Protein AF-A0A6B3UMN9-F1 (afdb_monomer_lite)

Radius of gyration: 21.77 Å; chains: 1; bounding box: 49×24×58 Å

Secondary structure (DSSP, 8-state):
----B-TTT-PBPEEEEETTEEEEE-TTT--EE--HHHHHHHHHHHHHHHHHHHHHHHHHHHHHHHHHH-HHHHHHHS-EETTTTEEPPHHHHHHHHHTT----TTTT--

pLDDT: mean 77.14, std 14.02, range [46.56, 95.44]

Sequence (110 aa):
MPLLLCPNDNASMQTVNRHGVELDICPTCRGVWLDRGELEKLLQGGREAESERREATGRFEREVEDFHRDPEDWRKRHPYDAERKRYSYDAEKYEHRKKKKGFDLFDFFD

Structure (mmCIF, N/CA/C/O backbone):
data_AF-A0A6B3UMN9-F1
#
_entry.id   AF-A0A6B3UMN9-F1
#
loop_
_atom_site.group_PDB
_atom_site.id
_atom_site.type_symbol
_atom_site.label_atom_id
_atom_site.label_alt_id
_atom_site.label_comp_id
_atom_site.label_asym_id
_atom_site.label_entity_id
_atom_site.label_seq_id
_atom_site.pdbx_PDB_ins_code
_atom_site.Cartn_x
_atom_site.Cartn_y
_atom_site.Cartn_z
_atom_site.occupancy
_atom_site.B_iso_or_equiv
_atom_site.auth_seq_id
_atom_site.auth_comp_id
_atom_site.auth_asym_id
_atom_site.auth_atom_id
_atom_site.pdbx_PDB_model_num
ATOM 1 N N . MET A 1 1 ? -27.131 -5.465 26.433 1.00 50.50 1 MET A N 1
ATOM 2 C CA . MET A 1 1 ? -26.025 -5.053 25.547 1.00 50.50 1 MET A CA 1
ATOM 3 C C . MET A 1 1 ? -24.899 -4.605 26.455 1.00 50.50 1 MET A C 1
ATOM 5 O O . MET A 1 1 ? -25.141 -3.657 27.197 1.00 50.50 1 MET A O 1
ATOM 9 N N . PRO A 1 2 ? -23.778 -5.339 26.560 1.00 50.09 2 PRO A N 1
ATOM 10 C CA . PRO A 1 2 ? -22.726 -4.936 27.476 1.00 50.09 2 PRO A CA 1
ATOM 11 C C . PRO A 1 2 ? -22.105 -3.653 26.923 1.00 50.09 2 PRO A C 1
ATOM 13 O O . PRO A 1 2 ? -21.663 -3.607 25.781 1.00 50.09 2 PRO A O 1
ATOM 16 N N . LEU A 1 3 ? -22.165 -2.591 27.720 1.00 55.31 3 LEU A N 1
ATOM 17 C CA . LEU A 1 3 ? -21.470 -1.342 27.455 1.00 55.31 3 LEU A CA 1
ATOM 18 C C . LEU A 1 3 ? -19.986 -1.629 27.673 1.00 55.31 3 LEU A C 1
ATOM 20 O O . LEU A 1 3 ? -19.539 -1.732 28.815 1.00 55.31 3 LEU A O 1
ATOM 24 N N . LEU A 1 4 ? -19.246 -1.827 26.586 1.00 71.69 4 LEU A N 1
ATOM 25 C CA . LEU A 1 4 ? -17.792 -1.828 26.622 1.00 71.69 4 LEU A CA 1
ATOM 26 C C . LEU A 1 4 ? -17.366 -0.401 26.992 1.00 71.69 4 LEU A C 1
ATOM 28 O O . LEU A 1 4 ? -17.472 0.541 26.205 1.00 71.69 4 LEU A O 1
ATOM 32 N N . LEU A 1 5 ? -16.994 -0.233 28.259 1.00 81.31 5 LEU A N 1
ATOM 33 C CA . LEU A 1 5 ? -16.486 1.016 28.810 1.00 81.31 5 LEU A CA 1
ATOM 34 C C . LEU A 1 5 ? -14.978 1.044 28.596 1.00 81.31 5 LEU A C 1
ATOM 36 O O . LEU A 1 5 ? -14.289 0.056 28.858 1.00 81.31 5 LEU A O 1
ATOM 40 N N . CYS A 1 6 ? -14.459 2.175 28.133 1.00 82.75 6 CYS A N 1
ATOM 41 C CA . CYS A 1 6 ? -13.026 2.338 27.970 1.00 82.75 6 CYS A CA 1
ATOM 42 C C . CYS A 1 6 ? -12.335 2.307 29.348 1.00 82.75 6 CYS A C 1
ATOM 44 O O . CYS A 1 6 ? -12.720 3.067 30.232 1.00 82.75 6 CYS A O 1
ATOM 46 N N . PRO A 1 7 ? -11.285 1.502 29.566 1.00 83.19 7 PRO A N 1
ATOM 47 C CA . PRO A 1 7 ? -10.623 1.422 30.870 1.00 83.19 7 PRO A CA 1
ATOM 48 C C . PRO A 1 7 ? -9.771 2.655 31.217 1.00 83.19 7 PRO A C 1
ATOM 50 O O . PRO A 1 7 ? -9.244 2.729 32.322 1.00 83.19 7 PRO A O 1
ATOM 53 N N . ASN A 1 8 ? -9.615 3.610 30.294 1.00 81.75 8 ASN A N 1
ATOM 54 C CA . ASN A 1 8 ? -8.842 4.832 30.519 1.00 81.75 8 ASN A CA 1
ATOM 55 C C . ASN A 1 8 ? -9.706 6.005 31.019 1.00 81.75 8 ASN A C 1
ATOM 57 O O . ASN A 1 8 ? -9.294 6.750 31.901 1.00 81.75 8 ASN A O 1
ATOM 61 N N . ASP A 1 9 ? -10.907 6.174 30.462 1.00 84.81 9 ASP A N 1
ATOM 62 C CA . ASP A 1 9 ? -11.796 7.311 30.750 1.00 84.81 9 ASP A CA 1
ATOM 63 C C . ASP A 1 9 ? -13.239 6.895 31.083 1.00 84.81 9 ASP A C 1
ATOM 65 O O . ASP A 1 9 ? -14.092 7.746 31.332 1.00 84.81 9 ASP A O 1
ATOM 69 N N . ASN A 1 10 ? -13.514 5.588 31.123 1.00 83.12 10 ASN A N 1
ATOM 70 C CA . ASN A 1 10 ? -14.815 5.001 31.423 1.00 83.12 10 ASN A CA 1
ATOM 71 C C . ASN A 1 10 ? -15.944 5.466 30.482 1.00 83.12 10 ASN A C 1
ATOM 73 O O . ASN A 1 10 ? -17.121 5.330 30.821 1.00 83.12 10 ASN A O 1
ATOM 77 N N . ALA A 1 11 ? -15.609 6.009 29.306 1.00 83.94 11 ALA A N 1
ATOM 78 C CA . ALA A 1 11 ? -16.582 6.416 28.302 1.00 83.94 11 ALA A CA 1
ATOM 79 C C . ALA A 1 11 ? -17.141 5.205 27.536 1.00 83.94 11 ALA A C 1
ATOM 81 O O . ALA A 1 11 ? -16.489 4.164 27.419 1.00 83.94 11 ALA A O 1
ATOM 82 N N . SER A 1 12 ? -18.355 5.343 26.997 1.00 84.31 12 SER A N 1
ATOM 83 C CA . SER A 1 12 ? -18.955 4.333 26.119 1.00 84.31 12 SER A CA 1
ATOM 84 C C . SER A 1 12 ? -18.187 4.252 24.803 1.00 84.31 12 SER A C 1
ATOM 86 O O . SER A 1 12 ? -18.085 5.258 24.094 1.00 84.31 12 SER A O 1
ATOM 88 N N . MET A 1 13 ? -17.677 3.068 24.472 1.00 84.38 13 MET A N 1
ATOM 89 C CA . MET A 1 13 ? -16.987 2.840 23.204 1.00 84.38 13 MET A CA 1
ATOM 90 C C . MET A 1 13 ? -17.978 2.732 22.040 1.00 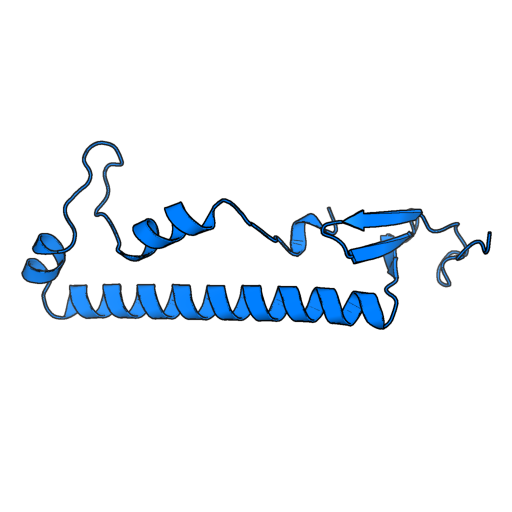84.38 13 MET A C 1
ATOM 92 O O . MET A 1 13 ? -19.132 2.334 22.214 1.00 84.38 13 MET A O 1
ATOM 96 N N . GLN A 1 14 ? -17.526 3.151 20.861 1.00 84.50 14 GLN A N 1
ATOM 97 C CA . GLN A 1 14 ? -18.262 3.058 19.608 1.00 84.50 14 GLN A CA 1
ATOM 98 C C . GLN A 1 14 ? -17.681 1.932 18.767 1.00 84.50 14 GLN A C 1
ATOM 100 O O . GLN A 1 14 ? -16.500 1.957 18.425 1.00 84.50 14 GLN A O 1
ATOM 105 N N . THR A 1 15 ? -18.537 0.983 18.408 1.00 85.50 15 THR A N 1
ATOM 106 C CA . THR A 1 15 ? -18.164 -0.146 17.565 1.00 85.50 15 THR A CA 1
ATOM 107 C C . THR A 1 15 ? -18.227 0.268 16.096 1.00 85.50 15 THR A C 1
ATOM 109 O O . THR A 1 15 ? -19.262 0.732 15.609 1.00 85.50 15 THR A O 1
ATOM 112 N N . VAL A 1 16 ? -17.115 0.127 15.381 1.00 83.00 16 VAL A N 1
ATOM 113 C CA . VAL A 1 16 ? -16.950 0.509 13.979 1.00 83.00 16 VAL A CA 1
ATOM 114 C C . VAL A 1 16 ? -16.489 -0.713 13.197 1.00 83.00 16 VAL A C 1
ATOM 116 O O . VAL A 1 16 ? -15.475 -1.320 13.519 1.00 83.00 16 VAL A O 1
ATOM 119 N N . ASN A 1 17 ? -17.214 -1.071 12.137 1.00 80.44 17 ASN A N 1
ATOM 120 C CA . ASN A 1 17 ? -16.778 -2.112 11.213 1.00 80.44 17 ASN A CA 1
ATOM 121 C C . ASN A 1 17 ? -16.127 -1.468 9.990 1.00 80.44 17 ASN A C 1
ATOM 123 O O . ASN A 1 17 ? -16.778 -0.726 9.251 1.00 80.44 17 ASN A O 1
ATOM 127 N N . ARG A 1 18 ? -14.854 -1.771 9.758 1.00 72.56 18 ARG A N 1
ATOM 128 C CA . ARG A 1 18 ? -14.134 -1.358 8.553 1.00 72.56 18 ARG A CA 1
ATOM 129 C C . ARG A 1 18 ? -13.504 -2.599 7.931 1.00 72.56 18 ARG A C 1
ATOM 131 O O . ARG A 1 18 ? -12.977 -3.457 8.625 1.00 72.56 18 ARG A O 1
ATOM 138 N N . HIS A 1 19 ? -13.604 -2.748 6.613 1.00 67.75 19 HIS A N 1
ATOM 139 C CA . HIS A 1 19 ? -13.015 -3.866 5.855 1.00 67.75 19 HIS A CA 1
ATOM 140 C C . HIS A 1 19 ? -13.202 -5.286 6.461 1.00 67.75 19 HIS A C 1
ATOM 142 O O . HIS A 1 19 ? -12.366 -6.163 6.249 1.00 67.75 19 HIS A O 1
ATOM 148 N N . GLY A 1 20 ? -14.297 -5.543 7.195 1.00 74.31 20 GLY A N 1
ATOM 149 C CA . GLY A 1 20 ? -14.578 -6.846 7.820 1.00 74.31 20 GLY A CA 1
ATOM 150 C C . GLY A 1 20 ? -13.858 -7.114 9.151 1.00 74.31 20 GLY A C 1
ATOM 151 O O . GLY A 1 20 ? -13.896 -8.247 9.654 1.00 74.31 20 GLY A O 1
ATOM 152 N N . VAL A 1 21 ? -13.220 -6.089 9.716 1.00 77.94 21 VAL A N 1
ATOM 153 C CA . VAL A 1 21 ? -12.696 -6.055 11.080 1.00 77.94 21 VAL A CA 1
ATOM 154 C C . VAL A 1 21 ? -13.567 -5.096 11.891 1.00 77.94 21 VAL A C 1
ATOM 156 O O . VAL A 1 21 ? -13.876 -3.986 11.456 1.00 77.94 21 VAL A O 1
ATOM 159 N N . GLU A 1 22 ? -14.025 -5.573 13.038 1.00 81.75 22 GLU A N 1
ATOM 160 C CA . GLU A 1 22 ? -14.767 -4.783 14.008 1.00 81.75 22 GLU A CA 1
ATOM 161 C C . GLU A 1 22 ? -13.754 -4.144 14.976 1.00 81.75 22 GLU A C 1
ATOM 163 O O . GLU A 1 22 ? -12.662 -4.669 15.185 1.00 81.75 22 GLU A O 1
ATOM 168 N N . LEU A 1 23 ? -14.023 -2.906 15.380 1.00 83.00 23 LEU A N 1
ATOM 169 C CA . LEU A 1 23 ? -13.170 -2.090 16.238 1.00 83.00 23 LEU A CA 1
ATOM 170 C C . LEU A 1 23 ? -14.024 -1.419 17.285 1.00 83.00 23 LEU A C 1
ATOM 172 O O . LEU A 1 23 ? -15.031 -0.812 16.929 1.00 83.00 23 LEU A O 1
ATOM 176 N N . ASP A 1 24 ? -13.534 -1.348 18.513 1.00 85.62 24 ASP A N 1
ATOM 177 C CA . ASP A 1 24 ? -14.123 -0.477 19.521 1.00 85.62 24 ASP A CA 1
ATOM 178 C C . ASP A 1 24 ? -13.250 0.760 19.732 1.00 85.62 24 ASP A C 1
ATOM 180 O O . ASP A 1 24 ? -12.114 0.685 20.203 1.00 85.62 24 ASP A O 1
ATOM 184 N N . ILE A 1 25 ? -13.785 1.928 19.377 1.00 85.69 25 ILE A N 1
ATOM 185 C CA . ILE A 1 25 ? -13.092 3.212 19.491 1.00 85.69 25 ILE A CA 1
ATOM 186 C C . ILE A 1 25 ? -13.698 4.010 20.640 1.00 85.69 25 ILE A C 1
ATOM 188 O O . ILE A 1 25 ? -14.908 4.241 20.697 1.00 85.69 25 ILE A O 1
ATOM 192 N N . CYS A 1 26 ? -12.853 4.492 21.549 1.00 87.38 26 CYS A N 1
ATOM 193 C CA . CYS A 1 26 ? -13.273 5.496 22.519 1.00 87.38 26 CYS A CA 1
ATOM 194 C C . CYS A 1 26 ? -13.215 6.900 21.885 1.00 87.38 26 CYS A C 1
ATOM 196 O O . CYS A 1 26 ? -12.124 7.341 21.517 1.00 87.38 26 CYS A O 1
ATOM 198 N N . PRO A 1 27 ? -14.327 7.657 21.801 1.00 83.12 27 PRO A N 1
ATOM 199 C CA . PRO A 1 27 ? -14.322 9.000 21.209 1.00 83.12 27 PRO A CA 1
ATOM 200 C C . PRO A 1 27 ? -13.558 10.033 22.055 1.00 83.12 27 PRO A C 1
ATOM 202 O O . PRO A 1 27 ? -13.177 11.086 21.550 1.00 83.12 27 PRO A O 1
ATOM 205 N N . THR A 1 28 ? -13.332 9.744 23.338 1.00 82.25 28 THR A N 1
ATOM 206 C CA . THR A 1 28 ? -12.759 10.692 24.300 1.00 82.25 28 THR A CA 1
ATOM 207 C C . THR A 1 28 ? -11.231 10.601 24.329 1.00 82.25 28 THR A C 1
ATOM 209 O O . THR A 1 28 ? -10.549 11.591 24.070 1.00 82.25 28 THR A O 1
ATOM 212 N N . CYS A 1 29 ? -10.667 9.413 24.580 1.00 86.81 29 CYS A N 1
ATOM 213 C CA . CYS A 1 29 ? -9.214 9.204 24.554 1.00 86.81 29 CYS A CA 1
ATOM 214 C C . CYS A 1 29 ? -8.653 8.749 23.199 1.00 86.81 29 CYS A C 1
ATOM 216 O O . CYS A 1 29 ? -7.431 8.698 23.054 1.00 86.81 29 CYS A O 1
ATOM 218 N N . ARG A 1 30 ? -9.507 8.429 22.213 1.00 82.00 30 ARG A N 1
ATOM 219 C CA . ARG A 1 30 ? -9.123 7.849 20.906 1.00 82.00 30 ARG A CA 1
ATOM 220 C C . ARG A 1 30 ? -8.406 6.498 21.010 1.00 82.00 30 ARG A C 1
ATOM 222 O O . ARG A 1 30 ? -7.702 6.094 20.090 1.00 82.00 30 ARG A O 1
ATOM 229 N N . GLY A 1 31 ? -8.567 5.799 22.134 1.00 82.31 31 GLY A N 1
ATOM 230 C CA . GLY A 1 31 ? -8.081 4.432 22.293 1.00 82.31 31 GLY A CA 1
ATOM 231 C C . GLY A 1 31 ? -8.876 3.474 21.409 1.00 82.31 31 GLY A C 1
ATOM 232 O O . GLY A 1 31 ? -10.103 3.564 21.371 1.00 82.31 31 GLY A O 1
ATOM 233 N N . VAL A 1 32 ? -8.175 2.570 20.727 1.00 84.69 32 VAL A N 1
ATOM 234 C CA . VAL A 1 32 ? -8.780 1.512 19.910 1.00 84.69 32 VAL A CA 1
ATOM 235 C C . VAL A 1 32 ? -8.580 0.179 20.614 1.00 84.69 32 VAL A C 1
ATOM 237 O O . VAL A 1 32 ? -7.468 -0.146 21.037 1.00 84.69 32 VAL A O 1
ATOM 240 N N . TRP A 1 33 ? -9.661 -0.578 20.727 1.00 83.50 33 TRP A N 1
ATOM 241 C CA . TRP A 1 33 ? -9.713 -1.890 21.348 1.00 83.50 33 TRP A CA 1
ATOM 242 C C . TRP A 1 33 ? -10.083 -2.919 20.289 1.00 83.50 33 TRP A C 1
ATOM 244 O O . TRP A 1 33 ? -10.910 -2.666 19.415 1.00 83.50 33 TRP A O 1
ATOM 254 N N . LEU A 1 34 ? -9.378 -4.043 20.348 1.00 80.62 34 LEU A N 1
ATOM 255 C CA . LEU A 1 34 ? -9.419 -5.119 19.371 1.00 80.62 34 LEU A CA 1
ATOM 256 C C . LEU A 1 34 ? -9.532 -6.436 20.118 1.00 80.62 34 LEU A C 1
ATOM 258 O O . LEU A 1 34 ? -8.728 -6.712 21.018 1.00 80.62 34 LEU A O 1
ATOM 262 N N . ASP A 1 35 ? -10.456 -7.278 19.688 1.00 80.56 35 ASP A N 1
ATOM 263 C CA . ASP A 1 35 ? -10.520 -8.653 20.142 1.00 80.56 35 ASP A CA 1
ATOM 264 C C . ASP A 1 35 ? -9.426 -9.506 19.488 1.00 80.56 35 ASP A C 1
ATOM 266 O O . ASP A 1 35 ? -8.866 -9.205 18.427 1.00 80.56 35 ASP A O 1
ATOM 270 N N . ARG A 1 36 ? -9.122 -10.652 20.109 1.00 77.31 36 ARG A N 1
ATOM 271 C CA . ARG A 1 36 ? -8.068 -11.568 19.637 1.00 77.31 36 ARG A CA 1
ATOM 272 C C . ARG A 1 36 ? -8.239 -11.974 18.163 1.00 77.31 36 ARG A C 1
ATOM 274 O O . ARG A 1 36 ? -7.244 -12.088 17.454 1.00 77.31 36 ARG A O 1
ATOM 281 N N . GLY A 1 37 ? -9.476 -12.199 17.712 1.00 77.19 37 GLY A N 1
ATOM 282 C CA . GLY A 1 37 ? -9.779 -12.592 16.329 1.00 77.19 37 GLY A CA 1
ATOM 283 C C . GLY A 1 37 ? -9.754 -11.436 15.321 1.00 77.19 37 GLY A C 1
ATOM 284 O O . GLY A 1 37 ? -9.629 -11.668 14.120 1.00 77.19 37 GLY A O 1
ATOM 285 N N . GLU A 1 38 ? -9.852 -10.195 15.787 1.00 77.94 38 GLU A N 1
ATOM 286 C CA . GLU A 1 38 ? -9.792 -8.985 14.958 1.00 77.94 38 GLU A CA 1
ATOM 287 C C . GLU A 1 38 ? -8.348 -8.577 14.697 1.00 77.94 38 GLU A C 1
ATOM 289 O O . GLU A 1 38 ? -7.969 -8.301 13.557 1.00 77.94 38 GLU A O 1
ATOM 294 N N . LEU A 1 39 ? -7.515 -8.646 15.739 1.00 77.50 39 LEU A N 1
ATOM 295 C CA . LEU A 1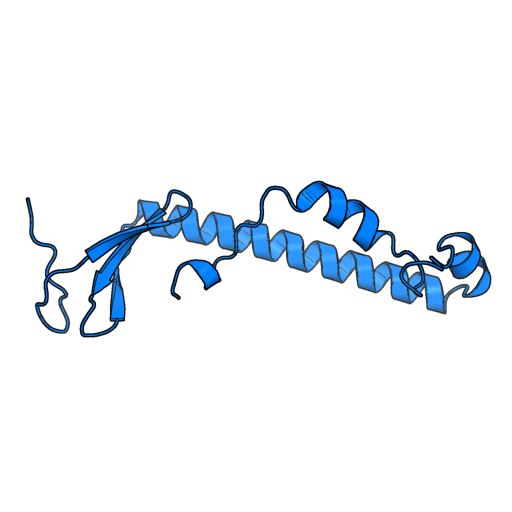 39 ? -6.080 -8.413 15.633 1.00 77.50 39 LEU A CA 1
ATOM 296 C C . LEU A 1 39 ? -5.427 -9.360 14.617 1.00 77.50 39 LEU A C 1
ATOM 298 O O . LEU A 1 39 ? -4.595 -8.934 13.820 1.00 77.50 39 LEU A O 1
ATOM 302 N N . GLU A 1 40 ? -5.815 -10.638 14.609 1.00 80.19 40 GLU A N 1
ATOM 303 C CA . GLU A 1 40 ? -5.279 -11.618 13.660 1.00 80.19 40 GLU A CA 1
ATOM 304 C C . GLU A 1 40 ? -5.610 -11.254 12.203 1.00 80.19 40 GLU A C 1
ATOM 306 O O . GLU A 1 40 ? -4.733 -11.320 11.339 1.00 80.19 40 GLU A O 1
ATOM 311 N N . LYS A 1 41 ? -6.832 -10.777 11.935 1.00 77.00 41 LYS A N 1
ATOM 312 C CA . LYS A 1 41 ? -7.239 -10.301 10.603 1.00 77.00 41 LYS A CA 1
ATOM 313 C C . LYS A 1 41 ? -6.457 -9.060 10.170 1.00 77.00 41 LYS A C 1
ATOM 315 O O . LYS A 1 41 ? -6.014 -8.999 9.023 1.00 77.00 41 LYS A O 1
ATOM 320 N N . LEU A 1 42 ? -6.246 -8.098 11.072 1.00 77.50 42 LEU A N 1
ATOM 321 C CA . LEU A 1 42 ? -5.439 -6.907 10.777 1.00 77.50 42 LEU A CA 1
ATOM 322 C C . LEU A 1 42 ? -3.981 -7.264 10.493 1.00 77.50 42 LEU A C 1
ATOM 324 O O . LEU A 1 42 ? -3.401 -6.764 9.532 1.00 77.50 42 LEU A O 1
ATOM 328 N N . LEU A 1 43 ? -3.392 -8.155 11.293 1.00 81.12 43 LEU A N 1
ATOM 329 C CA . LEU A 1 43 ? -2.021 -8.616 11.087 1.00 81.12 43 LEU A CA 1
ATOM 330 C C . LEU A 1 43 ? -1.870 -9.372 9.767 1.00 81.12 43 LEU A C 1
ATOM 332 O O . LEU A 1 43 ? -0.855 -9.208 9.092 1.00 81.12 43 LEU A O 1
ATOM 336 N N . GLN A 1 44 ? -2.863 -10.174 9.381 1.00 80.25 44 GLN A N 1
ATOM 337 C CA . GLN A 1 44 ? -2.858 -10.858 8.092 1.00 80.25 44 GLN A CA 1
ATOM 338 C C . GLN A 1 44 ? -2.887 -9.855 6.931 1.00 80.25 44 GLN A C 1
ATOM 340 O O . GLN A 1 44 ? -2.017 -9.918 6.064 1.00 80.25 44 GLN A O 1
ATOM 345 N N . GLY A 1 45 ? -3.802 -8.879 6.959 1.00 75.56 45 GLY A N 1
ATOM 346 C CA . GLY A 1 45 ? -3.849 -7.813 5.951 1.00 75.56 45 GLY A CA 1
ATOM 347 C C . GLY A 1 45 ? -2.559 -6.984 5.908 1.00 75.56 45 GLY A C 1
ATOM 348 O O . GLY A 1 45 ? -2.047 -6.680 4.833 1.00 75.56 45 GLY A O 1
ATOM 349 N N . GLY A 1 46 ? -1.972 -6.691 7.072 1.00 78.25 46 GLY A N 1
ATOM 350 C CA . GLY A 1 46 ? -0.689 -5.995 7.181 1.00 78.25 46 GLY A CA 1
ATOM 351 C C . GLY A 1 46 ? 0.479 -6.777 6.572 1.00 78.25 46 GLY A C 1
ATOM 352 O O . GLY A 1 46 ? 1.295 -6.197 5.859 1.00 78.25 46 GLY A O 1
ATOM 353 N N . ARG A 1 47 ? 0.548 -8.096 6.797 1.00 82.12 47 ARG A N 1
ATOM 354 C CA . ARG A 1 47 ? 1.574 -8.974 6.204 1.00 82.12 47 ARG A CA 1
ATOM 355 C C . ARG A 1 47 ? 1.437 -9.083 4.692 1.00 82.12 47 ARG A C 1
ATOM 357 O O . ARG A 1 47 ? 2.445 -9.069 3.991 1.00 82.12 47 ARG A O 1
ATOM 364 N N . GLU A 1 48 ? 0.210 -9.196 4.193 1.00 79.06 48 GLU A N 1
ATOM 365 C CA . GLU A 1 48 ? -0.067 -9.219 2.755 1.00 79.06 48 GLU A CA 1
ATOM 366 C C . GLU A 1 48 ? 0.365 -7.902 2.107 1.00 79.06 48 GLU A C 1
ATOM 368 O O . GLU A 1 48 ? 1.161 -7.920 1.169 1.00 79.06 48 GLU A O 1
ATOM 373 N N . ALA A 1 49 ? -0.047 -6.766 2.676 1.00 79.62 49 ALA A N 1
ATOM 374 C CA . ALA A 1 49 ? 0.365 -5.446 2.208 1.00 79.62 49 ALA A CA 1
ATOM 375 C C . ALA A 1 49 ? 1.893 -5.260 2.264 1.00 79.62 49 ALA A C 1
ATOM 377 O O . ALA A 1 49 ? 2.497 -4.717 1.338 1.00 79.62 49 ALA A O 1
ATOM 378 N N . GLU A 1 50 ? 2.553 -5.734 3.324 1.00 83.62 50 GLU A N 1
ATOM 379 C CA . GLU A 1 50 ? 4.012 -5.687 3.429 1.00 83.62 50 GLU A CA 1
ATOM 380 C C . GLU A 1 50 ? 4.687 -6.545 2.351 1.00 83.62 50 GLU A C 1
ATOM 382 O O . GLU A 1 50 ? 5.632 -6.085 1.708 1.00 83.62 50 GLU A O 1
ATOM 387 N N . SER A 1 51 ? 4.195 -7.765 2.119 1.00 83.88 51 SER A N 1
ATOM 388 C CA . SER A 1 51 ? 4.692 -8.649 1.060 1.00 83.88 51 SER A CA 1
ATOM 389 C C . SER A 1 51 ? 4.561 -7.987 -0.309 1.00 83.88 51 SER A C 1
ATOM 391 O O . SER A 1 51 ? 5.530 -7.928 -1.064 1.00 83.88 51 SER A O 1
ATOM 393 N N . GLU A 1 52 ? 3.400 -7.407 -0.611 1.00 81.81 52 GLU A N 1
ATOM 394 C CA . GLU A 1 52 ? 3.161 -6.705 -1.871 1.00 81.81 52 GLU A CA 1
ATOM 395 C C . GLU A 1 52 ? 4.094 -5.506 -2.060 1.00 81.81 52 GLU A C 1
ATOM 397 O O . GLU A 1 52 ? 4.645 -5.317 -3.150 1.00 81.81 52 GLU A O 1
ATOM 402 N N . ARG A 1 53 ? 4.315 -4.720 -0.999 1.00 82.00 53 ARG A N 1
ATOM 403 C CA . ARG A 1 53 ? 5.264 -3.599 -1.015 1.00 82.00 53 ARG A CA 1
ATOM 404 C C . ARG A 1 53 ? 6.689 -4.079 -1.263 1.00 82.00 53 ARG A C 1
ATOM 406 O O . ARG A 1 53 ? 7.367 -3.518 -2.118 1.00 82.00 53 ARG A O 1
ATOM 413 N N . ARG A 1 54 ? 7.137 -5.126 -0.565 1.00 88.06 54 ARG A N 1
ATOM 414 C CA . ARG A 1 54 ? 8.473 -5.718 -0.756 1.00 88.06 54 ARG A CA 1
ATOM 415 C C . ARG A 1 54 ? 8.660 -6.226 -2.184 1.00 88.06 54 ARG A C 1
ATOM 417 O O . ARG A 1 54 ? 9.689 -5.962 -2.800 1.00 88.06 54 ARG A O 1
ATOM 424 N N . GLU A 1 55 ? 7.662 -6.909 -2.736 1.00 87.12 55 GLU A N 1
ATOM 425 C CA . GLU A 1 55 ? 7.696 -7.367 -4.124 1.00 87.12 55 GLU A CA 1
ATOM 426 C C . GLU A 1 55 ? 7.739 -6.210 -5.130 1.00 87.12 55 GLU A C 1
ATOM 428 O O . GLU A 1 55 ? 8.439 -6.303 -6.140 1.00 87.12 55 GLU A O 1
ATOM 433 N N . ALA A 1 56 ? 6.987 -5.132 -4.884 1.00 82.94 56 ALA A N 1
ATOM 434 C CA . ALA A 1 56 ? 6.998 -3.938 -5.725 1.00 82.94 56 ALA A CA 1
ATOM 435 C C . ALA A 1 56 ? 8.369 -3.257 -5.715 1.00 82.94 56 ALA A C 1
ATOM 437 O O . ALA A 1 56 ? 8.904 -2.982 -6.789 1.00 82.94 56 ALA A O 1
ATOM 438 N N . THR A 1 57 ? 8.968 -3.079 -4.535 1.00 87.12 57 THR A N 1
ATOM 439 C CA . THR A 1 57 ? 10.336 -2.564 -4.400 1.00 87.12 57 THR A CA 1
ATOM 440 C C . THR A 1 57 ? 11.327 -3.443 -5.156 1.00 87.12 57 THR A C 1
ATOM 442 O O . THR A 1 57 ? 12.059 -2.942 -6.002 1.00 87.12 57 THR A O 1
ATOM 445 N N . GLY A 1 58 ? 11.291 -4.764 -4.950 1.00 90.06 58 GLY A N 1
ATOM 446 C CA . GLY A 1 58 ? 12.210 -5.676 -5.632 1.00 90.06 58 GLY A CA 1
ATOM 447 C C . GLY A 1 58 ? 12.039 -5.701 -7.157 1.00 90.06 58 GLY A C 1
ATOM 448 O O . GLY A 1 58 ? 13.000 -5.946 -7.882 1.00 90.06 58 GLY A O 1
ATOM 449 N N . ARG A 1 59 ? 10.829 -5.455 -7.682 1.00 86.69 59 ARG A N 1
ATOM 450 C CA . ARG A 1 59 ? 10.614 -5.273 -9.130 1.00 86.69 59 ARG A CA 1
ATOM 451 C C . ARG A 1 59 ? 11.262 -3.988 -9.635 1.00 86.69 59 ARG A C 1
ATOM 453 O O . ARG A 1 59 ? 11.972 -4.043 -10.632 1.00 86.69 59 ARG A O 1
ATOM 460 N N . PHE A 1 60 ? 11.037 -2.876 -8.940 1.00 86.00 60 PHE A N 1
ATOM 461 C CA . PHE A 1 60 ? 11.622 -1.587 -9.299 1.00 86.00 60 PHE A CA 1
ATOM 462 C C . PHE A 1 60 ? 13.156 -1.637 -9.286 1.00 86.00 60 PHE A C 1
ATOM 464 O O . PHE A 1 60 ? 13.797 -1.183 -10.227 1.00 86.00 60 PHE A O 1
ATOM 471 N N . GLU A 1 61 ? 13.753 -2.256 -8.266 1.00 88.94 61 GLU A N 1
ATOM 472 C CA . GLU A 1 61 ? 15.208 -2.438 -8.182 1.00 88.94 61 GLU A CA 1
ATOM 473 C C . GLU A 1 61 ? 15.765 -3.189 -9.398 1.00 88.94 61 GLU A C 1
ATOM 475 O O . GLU A 1 61 ? 16.768 -2.767 -9.972 1.00 88.94 61 GLU A O 1
ATOM 480 N N . ARG A 1 62 ? 15.080 -4.250 -9.846 1.00 90.00 62 ARG A N 1
ATOM 481 C CA . ARG A 1 62 ? 15.462 -4.981 -11.065 1.00 90.00 62 ARG A CA 1
ATOM 482 C C . ARG A 1 62 ? 15.336 -4.131 -12.326 1.00 90.00 62 ARG A C 1
ATOM 484 O O . ARG A 1 62 ? 16.221 -4.187 -13.169 1.00 90.00 62 ARG A O 1
ATOM 491 N N . GLU A 1 63 ? 14.274 -3.336 -12.461 1.00 87.81 63 GLU A N 1
ATOM 492 C CA . GLU A 1 63 ? 14.125 -2.420 -13.604 1.00 87.81 63 GLU A CA 1
ATOM 493 C C . GLU A 1 63 ? 15.257 -1.385 -13.657 1.00 87.81 63 GLU A C 1
ATOM 495 O O . GLU A 1 63 ? 15.767 -1.085 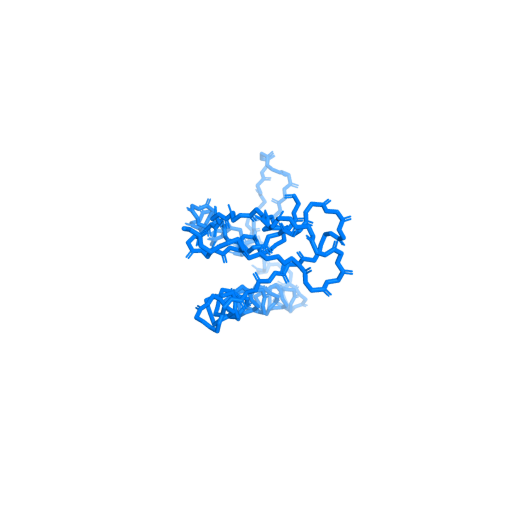-14.736 1.00 87.81 63 GLU A O 1
ATOM 500 N N . VAL A 1 64 ? 15.664 -0.854 -12.499 1.00 89.69 64 VAL A N 1
ATOM 501 C CA . VAL A 1 64 ? 16.786 0.089 -12.393 1.00 89.69 64 VAL A CA 1
ATOM 502 C C . VAL A 1 64 ? 18.108 -0.587 -12.759 1.00 89.69 64 VAL A C 1
ATOM 504 O O . VAL A 1 64 ? 18.913 0.000 -13.483 1.00 89.69 64 VAL A O 1
ATOM 507 N N . GLU A 1 65 ? 18.341 -1.818 -12.295 1.00 92.94 65 GLU A N 1
ATOM 508 C CA . GLU A 1 65 ? 19.537 -2.582 -12.666 1.00 92.94 65 GLU A CA 1
ATOM 509 C C . GLU A 1 65 ? 19.593 -2.845 -14.178 1.00 92.94 65 GLU A C 1
ATOM 511 O O . GLU A 1 65 ? 20.626 -2.605 -14.804 1.00 92.94 65 GLU A O 1
ATOM 516 N N . ASP A 1 66 ? 18.481 -3.276 -14.778 1.00 90.94 66 ASP A N 1
ATOM 517 C CA . ASP A 1 66 ? 18.372 -3.510 -16.220 1.00 90.94 66 ASP A CA 1
ATOM 518 C C . ASP A 1 66 ? 18.683 -2.244 -17.028 1.00 90.94 66 ASP A C 1
ATOM 520 O O . ASP A 1 66 ? 19.404 -2.312 -18.026 1.00 90.94 66 ASP A O 1
ATOM 524 N N . PHE A 1 67 ? 18.183 -1.087 -16.584 1.00 92.38 67 PHE A N 1
ATOM 525 C CA . PHE A 1 67 ? 18.481 0.196 -17.218 1.00 92.38 67 PHE A CA 1
ATOM 526 C C . PHE A 1 67 ? 19.974 0.537 -17.156 1.00 92.38 67 PHE A C 1
ATOM 528 O O . PHE A 1 67 ? 20.540 0.979 -18.153 1.00 92.38 67 PHE A O 1
ATOM 535 N N . HIS A 1 68 ? 20.629 0.325 -16.009 1.00 94.06 68 HIS A N 1
ATOM 536 C CA . HIS A 1 68 ? 22.070 0.564 -15.879 1.00 94.06 68 HIS A CA 1
ATOM 537 C C . HIS A 1 68 ? 22.916 -0.429 -16.684 1.00 94.06 68 HIS A C 1
ATOM 539 O O . HIS A 1 68 ? 24.008 -0.074 -17.126 1.00 94.06 68 HIS A O 1
ATOM 545 N N . ARG A 1 69 ? 22.429 -1.661 -16.870 1.00 94.94 69 ARG A N 1
ATOM 546 C CA . ARG A 1 69 ? 23.108 -2.709 -17.637 1.00 94.94 69 ARG A CA 1
ATOM 547 C C . ARG A 1 69 ? 23.114 -2.408 -19.133 1.00 94.94 69 ARG A C 1
ATOM 549 O O . ARG A 1 69 ? 24.171 -2.486 -19.753 1.00 94.94 69 ARG A O 1
ATOM 556 N N . ASP A 1 70 ? 21.950 -2.096 -19.699 1.00 95.44 70 ASP A N 1
ATOM 557 C CA . ASP A 1 70 ? 21.803 -1.741 -21.112 1.00 95.44 70 ASP A CA 1
ATOM 558 C C . ASP A 1 70 ? 20.667 -0.716 -21.299 1.00 95.44 70 ASP A C 1
ATOM 560 O O . ASP A 1 70 ? 19.491 -1.081 -21.434 1.00 95.44 70 ASP A O 1
ATOM 564 N N . PRO A 1 71 ? 21.004 0.587 -21.340 1.00 92.81 71 PRO A N 1
ATOM 565 C CA . PRO A 1 71 ? 20.011 1.641 -21.505 1.00 92.81 71 PRO A CA 1
ATOM 566 C C . PRO A 1 71 ? 19.259 1.586 -22.843 1.00 92.81 71 PRO A C 1
ATOM 568 O O . PRO A 1 71 ? 18.125 2.067 -22.925 1.00 92.81 71 PRO A O 1
ATOM 571 N N . GLU A 1 72 ? 19.870 1.060 -23.910 1.00 92.69 72 GLU A N 1
ATOM 572 C CA . GLU A 1 72 ? 19.239 1.010 -25.232 1.00 92.69 72 GLU A CA 1
ATOM 573 C C . GLU A 1 72 ? 18.228 -0.128 -25.320 1.00 92.69 72 GLU A C 1
ATOM 575 O O . GLU A 1 72 ? 17.108 0.077 -25.795 1.00 92.69 72 GLU A O 1
ATOM 580 N N . ASP A 1 73 ? 18.602 -1.314 -24.842 1.00 92.88 73 ASP A N 1
ATOM 581 C CA . ASP A 1 73 ? 17.692 -2.453 -24.746 1.00 92.88 73 ASP A CA 1
ATOM 582 C C . ASP A 1 73 ? 16.521 -2.149 -23.804 1.00 92.88 73 ASP A C 1
ATOM 584 O O . ASP A 1 73 ? 15.358 -2.382 -24.151 1.00 92.88 73 ASP A O 1
ATOM 588 N N . TRP A 1 74 ? 16.803 -1.522 -22.658 1.00 92.94 74 TRP A N 1
ATOM 589 C CA . TRP A 1 74 ? 15.765 -1.102 -21.724 1.00 92.94 74 TRP A CA 1
ATOM 590 C C . TRP A 1 74 ? 14.745 -0.171 -22.393 1.00 92.94 74 TRP A C 1
ATOM 592 O O . TRP A 1 74 ? 13.543 -0.423 -22.307 1.00 92.94 74 TRP A O 1
ATOM 602 N N . ARG A 1 75 ? 15.196 0.846 -23.143 1.00 90.12 75 ARG A N 1
ATOM 603 C CA . ARG A 1 75 ? 14.319 1.774 -23.888 1.00 90.12 75 ARG A CA 1
ATOM 604 C C . ARG A 1 75 ? 13.506 1.101 -24.993 1.00 90.12 75 ARG A C 1
ATOM 606 O O . ARG A 1 75 ? 12.410 1.564 -25.296 1.00 90.12 75 ARG A O 1
ATOM 613 N 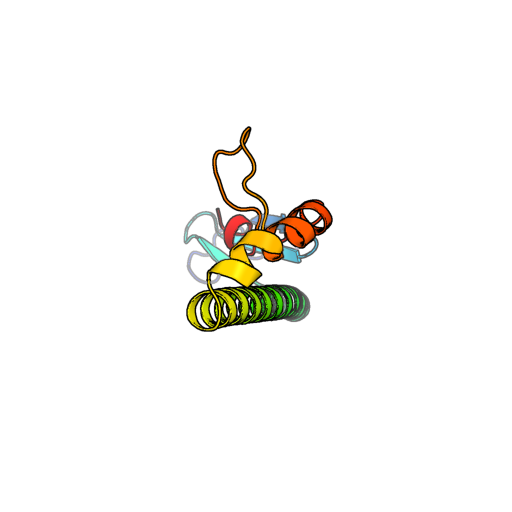N . LYS A 1 76 ? 14.019 0.033 -25.613 1.00 91.06 76 LYS A N 1
ATOM 614 C CA . LYS A 1 76 ? 13.260 -0.754 -26.603 1.00 91.06 76 LYS A CA 1
ATOM 615 C C . LYS A 1 76 ? 12.130 -1.538 -25.940 1.00 91.06 76 LYS A C 1
ATOM 617 O O . LYS A 1 76 ? 11.040 -1.616 -26.500 1.00 91.06 76 LYS A O 1
ATOM 622 N N . ARG A 1 77 ? 12.385 -2.102 -24.754 1.00 87.50 77 ARG A N 1
ATOM 623 C CA . ARG A 1 77 ? 11.387 -2.836 -23.958 1.00 87.50 77 ARG A CA 1
ATOM 624 C C . ARG A 1 77 ? 10.351 -1.921 -23.303 1.00 87.50 77 ARG A C 1
ATOM 626 O O . ARG A 1 77 ? 9.197 -2.316 -23.182 1.00 87.50 77 ARG A O 1
ATOM 633 N N . HIS A 1 78 ? 10.754 -0.709 -22.932 1.00 88.62 78 HIS A N 1
ATOM 634 C CA . HIS A 1 78 ? 9.930 0.277 -22.238 1.00 88.62 78 HIS A CA 1
ATOM 635 C C . HIS A 1 78 ? 9.635 1.440 -23.192 1.00 88.62 78 HIS A C 1
ATOM 637 O O . HIS A 1 78 ? 10.375 2.421 -23.199 1.00 88.62 78 HIS A O 1
ATOM 643 N N . PRO A 1 79 ? 8.598 1.360 -24.046 1.00 86.94 79 PRO A N 1
ATOM 644 C CA . PRO A 1 79 ? 8.254 2.460 -24.935 1.00 86.94 79 PRO A CA 1
ATOM 645 C C . PRO A 1 79 ? 7.784 3.685 -24.140 1.00 86.94 79 PRO A C 1
ATOM 647 O O . PRO A 1 79 ? 7.168 3.580 -23.075 1.00 86.94 79 PRO A O 1
ATOM 650 N N . TYR A 1 80 ? 8.078 4.868 -24.675 1.00 87.75 80 TYR A N 1
ATOM 651 C CA . TYR A 1 80 ? 7.609 6.128 -24.111 1.00 87.75 80 TYR A CA 1
ATOM 652 C C . TYR A 1 80 ? 6.119 6.326 -24.408 1.00 87.75 80 TYR A C 1
ATOM 654 O O . TYR A 1 80 ? 5.704 6.339 -25.567 1.00 87.75 80 TYR A O 1
ATOM 662 N N . ASP A 1 81 ? 5.325 6.513 -23.358 1.00 86.44 81 ASP A N 1
ATOM 663 C CA . ASP A 1 81 ? 3.920 6.891 -23.441 1.00 86.44 81 ASP A CA 1
ATOM 664 C C . ASP A 1 81 ? 3.820 8.418 -23.582 1.00 86.44 81 ASP A C 1
ATOM 666 O O . ASP A 1 81 ? 4.127 9.177 -22.657 1.00 86.44 81 ASP A O 1
ATOM 670 N N . ALA A 1 82 ? 3.394 8.871 -24.763 1.00 87.94 82 ALA A N 1
ATOM 671 C CA . ALA A 1 82 ? 3.261 10.288 -25.085 1.00 87.94 82 ALA A CA 1
ATOM 672 C C . ALA A 1 82 ? 2.087 10.974 -24.365 1.00 87.94 82 ALA A C 1
ATOM 674 O O . ALA A 1 82 ? 2.158 12.176 -24.107 1.00 87.94 82 ALA A O 1
ATOM 675 N N . GLU A 1 83 ? 1.029 10.234 -24.021 1.00 89.06 83 GLU A N 1
ATOM 676 C CA . GLU A 1 83 ? -0.137 10.761 -23.305 1.00 89.06 83 GLU A CA 1
ATOM 677 C C . GLU A 1 83 ? 0.236 11.065 -21.851 1.00 89.06 83 GLU A C 1
ATOM 679 O O . GLU A 1 83 ? -0.030 12.153 -21.337 1.00 89.06 83 GLU A O 1
ATOM 684 N N . ARG A 1 84 ? 0.936 10.124 -21.207 1.00 83.56 84 ARG A N 1
ATOM 685 C CA . ARG A 1 84 ? 1.372 10.235 -19.805 1.00 83.56 84 ARG A CA 1
ATOM 686 C C . ARG A 1 84 ? 2.736 10.900 -19.633 1.00 83.56 84 ARG A C 1
ATOM 688 O O . ARG A 1 84 ? 3.166 11.130 -18.504 1.00 83.56 84 ARG A O 1
ATOM 695 N N . LYS A 1 85 ? 3.416 11.205 -20.740 1.00 85.88 85 LYS A N 1
ATOM 696 C CA . LYS A 1 85 ? 4.757 11.802 -20.802 1.00 85.88 85 LYS A CA 1
ATOM 697 C C . LYS A 1 85 ? 5.820 11.044 -19.994 1.00 85.88 85 LYS A C 1
ATOM 699 O O . LYS A 1 85 ? 6.726 11.662 -19.429 1.00 85.88 85 LYS A O 1
ATOM 704 N N . ARG A 1 86 ? 5.750 9.713 -19.955 1.00 83.25 86 ARG A N 1
ATOM 705 C CA . ARG A 1 86 ? 6.680 8.861 -19.191 1.00 83.25 86 ARG A CA 1
ATOM 706 C C . ARG A 1 86 ? 7.016 7.577 -19.939 1.00 83.25 86 ARG A C 1
ATOM 708 O O . ARG A 1 86 ? 6.240 7.124 -20.771 1.00 83.25 86 ARG A O 1
ATOM 715 N N . TYR A 1 87 ? 8.151 6.966 -19.613 1.00 81.62 87 TYR A N 1
ATOM 716 C CA . TYR A 1 87 ? 8.410 5.580 -20.007 1.00 81.62 87 TYR A CA 1
ATOM 717 C C . TYR A 1 87 ? 7.438 4.649 -19.271 1.00 81.62 87 TYR A C 1
ATOM 719 O O . TYR A 1 87 ? 7.152 4.874 -18.090 1.00 81.62 87 TYR A O 1
ATOM 727 N N . SER A 1 88 ? 6.896 3.658 -19.984 1.00 77.00 88 SER A N 1
ATOM 728 C CA . SER A 1 88 ? 6.025 2.639 -19.394 1.00 77.00 88 SER A CA 1
ATOM 729 C C . SER A 1 88 ? 6.881 1.645 -18.625 1.00 77.00 88 SER A C 1
ATOM 731 O O . SER A 1 88 ? 7.754 1.031 -19.227 1.00 77.00 88 SER A O 1
ATOM 733 N N . TYR A 1 89 ? 6.638 1.511 -17.321 1.00 71.44 89 TYR A N 1
ATOM 734 C CA . TYR A 1 89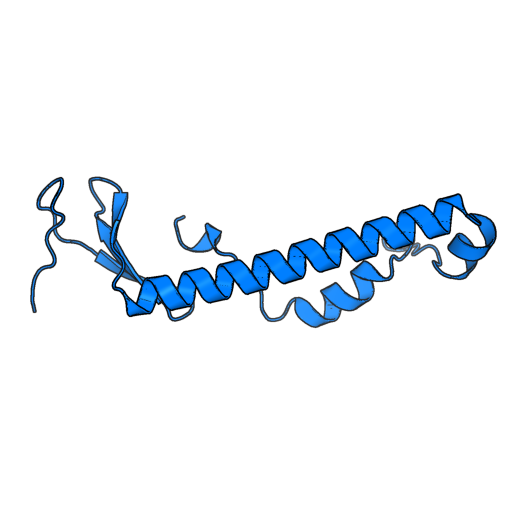 ? 7.317 0.536 -16.460 1.00 71.44 89 TYR A CA 1
ATOM 735 C C . TYR A 1 89 ? 6.473 -0.736 -16.357 1.00 71.44 89 TYR A C 1
ATOM 737 O O . TYR A 1 89 ? 5.241 -0.658 -16.280 1.00 71.44 89 TYR A O 1
ATOM 745 N N . ASP A 1 90 ? 7.107 -1.907 -16.305 1.00 64.50 90 ASP A N 1
ATOM 746 C CA . ASP A 1 90 ? 6.403 -3.182 -16.144 1.00 64.50 90 ASP A CA 1
ATOM 747 C C . ASP A 1 90 ? 5.594 -3.197 -14.838 1.00 64.50 90 ASP A C 1
ATOM 749 O O . ASP A 1 90 ? 4.499 -3.768 -14.785 1.00 64.50 90 ASP A O 1
ATOM 753 N N . ALA A 1 91 ? 6.062 -2.491 -13.803 1.00 60.06 91 ALA A N 1
ATOM 754 C CA . ALA A 1 91 ? 5.321 -2.295 -12.558 1.00 60.06 91 ALA A CA 1
ATOM 755 C C . ALA A 1 91 ? 3.915 -1.677 -12.763 1.00 60.06 91 ALA A C 1
ATOM 757 O O . ALA A 1 91 ? 2.956 -2.105 -12.110 1.00 60.06 91 ALA A O 1
ATOM 758 N N . GLU A 1 92 ? 3.744 -0.741 -13.706 1.00 57.41 92 GLU A N 1
ATOM 759 C CA . GLU A 1 92 ? 2.459 -0.061 -13.950 1.00 57.41 92 GLU A CA 1
ATOM 760 C C . GLU A 1 92 ? 1.404 -0.996 -14.559 1.00 57.41 92 GLU A C 1
ATOM 762 O O . GLU A 1 92 ? 0.205 -0.877 -14.278 1.00 57.41 92 GLU A O 1
ATOM 767 N N . LYS A 1 93 ? 1.833 -1.970 -15.370 1.00 55.22 93 LYS A N 1
ATOM 768 C CA . LYS A 1 93 ? 0.932 -2.934 -16.017 1.00 55.22 93 LYS A CA 1
ATOM 769 C C . LYS A 1 93 ? 0.241 -3.848 -14.999 1.00 55.22 93 LYS A C 1
ATOM 771 O O . LYS A 1 93 ? -0.900 -4.264 -15.216 1.00 55.22 93 LYS A O 1
ATOM 776 N N . TYR A 1 94 ? 0.899 -4.136 -13.876 1.00 50.31 94 TYR A N 1
ATOM 777 C CA . TYR A 1 94 ? 0.337 -4.950 -12.795 1.00 50.31 94 TYR A CA 1
ATOM 778 C C . TYR A 1 94 ? -0.567 -4.147 -11.852 1.00 50.31 94 TYR A C 1
ATOM 780 O O . TYR A 1 94 ? -1.615 -4.658 -11.443 1.00 50.31 94 TYR A O 1
ATOM 788 N N . GLU A 1 95 ? -0.236 -2.886 -11.558 1.00 51.94 95 GLU A N 1
ATOM 789 C CA . GLU A 1 95 ? -1.091 -2.012 -10.738 1.00 51.94 95 GLU A CA 1
ATOM 790 C C . GLU A 1 95 ? -2.474 -1.784 -11.362 1.00 51.94 95 GLU A C 1
ATOM 792 O O . GLU A 1 95 ? -3.489 -1.841 -10.663 1.00 51.94 95 GLU A O 1
ATOM 797 N N . HIS A 1 96 ? -2.550 -1.606 -12.687 1.00 51.12 96 HIS A N 1
ATOM 798 C CA . HIS A 1 96 ? -3.828 -1.456 -13.394 1.00 51.12 96 HIS A CA 1
ATOM 799 C C . HIS A 1 96 ? -4.762 -2.671 -13.223 1.00 51.12 96 HIS A C 1
ATOM 801 O O . HIS A 1 96 ? -5.984 -2.516 -13.259 1.00 51.12 96 HIS A O 1
ATOM 807 N N . ARG A 1 97 ? -4.217 -3.876 -12.992 1.00 49.28 97 ARG A N 1
ATOM 808 C CA . ARG A 1 97 ? -5.009 -5.082 -12.682 1.00 49.28 97 ARG A CA 1
ATOM 809 C C . ARG A 1 97 ? -5.434 -5.162 -11.214 1.00 49.28 97 ARG A C 1
ATOM 811 O O . ARG A 1 97 ? -6.496 -5.717 -10.939 1.00 49.28 97 ARG A O 1
ATOM 818 N N . LYS A 1 98 ? -4.633 -4.631 -10.284 1.00 46.69 98 LYS A N 1
ATOM 819 C CA . LYS A 1 98 ? -4.861 -4.751 -8.831 1.00 46.69 98 LYS A CA 1
ATOM 820 C C . LYS A 1 98 ? -5.681 -3.618 -8.206 1.00 46.69 98 LYS A C 1
ATOM 822 O O . LYS A 1 98 ? -6.284 -3.848 -7.162 1.00 46.69 98 LYS A O 1
ATOM 827 N N . LYS A 1 99 ? -5.826 -2.456 -8.861 1.00 47.28 99 LYS A N 1
ATOM 828 C CA . LYS A 1 99 ? -6.621 -1.292 -8.387 1.00 47.28 99 LYS A CA 1
ATOM 829 C C . LYS A 1 99 ? -8.118 -1.540 -8.089 1.00 47.28 99 LYS A C 1
ATOM 831 O O . LYS A 1 99 ? -8.840 -0.600 -7.785 1.00 47.28 99 LYS A O 1
ATOM 836 N N . LYS A 1 100 ? -8.606 -2.785 -8.134 1.00 46.56 100 LYS A N 1
ATOM 837 C CA . LYS A 1 100 ? -9.956 -3.169 -7.684 1.00 46.56 100 LYS A CA 1
ATOM 838 C C . LYS A 1 100 ? -10.039 -3.664 -6.232 1.00 46.56 100 LYS A C 1
ATOM 840 O O . LYS A 1 100 ? -11.147 -3.943 -5.786 1.00 46.56 100 LYS A O 1
ATOM 845 N N . LYS A 1 101 ? -8.930 -3.788 -5.494 1.00 49.94 101 LYS A N 1
ATOM 846 C CA . LYS A 1 101 ? -8.943 -4.208 -4.078 1.00 49.94 101 LYS A CA 1
ATOM 847 C C . LYS A 1 101 ? -7.812 -3.533 -3.295 1.00 49.94 101 LYS A C 1
ATOM 849 O O . LYS A 1 101 ? -6.798 -4.160 -3.027 1.00 49.94 101 LYS A O 1
ATOM 854 N N . GLY A 1 102 ? -7.952 -2.246 -2.988 1.00 50.88 102 GLY A N 1
ATOM 855 C CA . GLY A 1 102 ? -7.039 -1.562 -2.069 1.00 50.88 102 GLY A CA 1
ATOM 856 C C . GLY A 1 102 ? -7.514 -1.752 -0.632 1.00 50.88 102 GLY A C 1
ATOM 857 O O . GLY A 1 102 ? -8.593 -1.278 -0.289 1.00 50.88 102 GLY A O 1
ATOM 858 N N . PHE A 1 103 ? -6.743 -2.480 0.170 1.00 51.53 103 PHE A N 1
ATOM 859 C CA . PHE A 1 103 ? -6.853 -2.514 1.626 1.00 51.53 103 PHE A CA 1
ATOM 860 C C . PHE A 1 103 ? -5.783 -1.551 2.145 1.00 51.53 103 PHE A C 1
ATOM 862 O O . PHE A 1 103 ? -4.600 -1.884 2.100 1.00 51.53 103 PHE A O 1
ATOM 869 N N . ASP A 1 104 ? -6.173 -0.340 2.544 1.00 57.59 104 ASP A N 1
ATOM 870 C CA . ASP A 1 104 ? -5.255 0.595 3.194 1.00 57.59 104 ASP A CA 1
ATOM 871 C C . ASP A 1 104 ? -5.484 0.526 4.706 1.00 57.59 104 ASP A C 1
ATOM 873 O O . ASP A 1 104 ? -6.549 0.874 5.214 1.00 57.59 104 ASP A O 1
ATOM 877 N N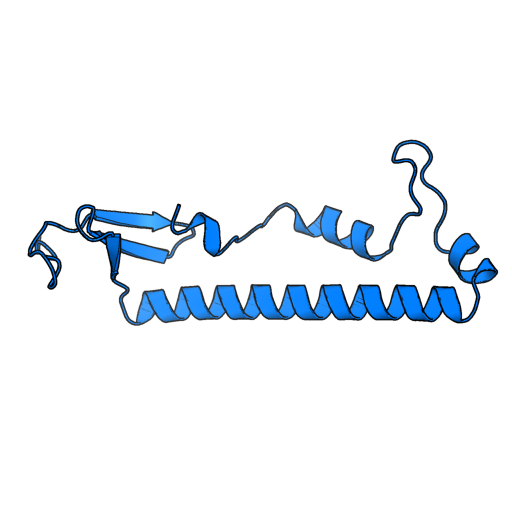 . LEU A 1 105 ? -4.489 0.007 5.428 1.00 51.53 105 LEU A N 1
ATOM 878 C CA . LEU A 1 105 ? -4.549 -0.205 6.876 1.00 51.53 105 LEU A CA 1
ATOM 879 C C . LEU A 1 105 ? -4.664 1.127 7.645 1.00 51.53 105 LEU A C 1
ATOM 881 O O . LEU A 1 105 ? -5.106 1.133 8.791 1.00 51.53 105 LEU A O 1
ATOM 885 N N . PHE A 1 106 ? -4.270 2.249 7.032 1.00 52.38 106 PHE A N 1
ATOM 886 C CA . PHE A 1 106 ? -4.319 3.573 7.658 1.00 52.38 106 PHE A CA 1
ATOM 887 C C . PHE A 1 106 ? -5.646 4.316 7.447 1.00 52.38 106 PHE A C 1
ATOM 889 O O . PHE A 1 106 ? -5.964 5.181 8.256 1.00 52.38 106 PHE A O 1
ATOM 896 N N . ASP A 1 107 ? -6.478 3.902 6.485 1.00 54.88 107 ASP A N 1
ATOM 897 C CA . ASP A 1 107 ? -7.870 4.382 6.315 1.00 54.88 107 ASP A CA 1
ATOM 898 C C . ASP A 1 107 ? -8.810 3.826 7.416 1.00 54.88 107 ASP A C 1
ATOM 900 O O . ASP A 1 107 ? -9.997 4.134 7.515 1.00 54.88 107 ASP A O 1
ATOM 904 N N . PHE A 1 108 ? -8.263 2.961 8.276 1.00 54.00 108 PHE A N 1
ATOM 905 C CA . PHE A 1 108 ? -8.951 2.321 9.389 1.00 54.00 108 PHE A CA 1
ATOM 906 C C . PHE A 1 108 ? -9.095 3.213 10.628 1.00 54.00 108 PHE A C 1
ATOM 908 O O . PHE A 1 108 ? -10.009 3.002 11.429 1.00 54.00 108 PHE A O 1
ATOM 915 N N . PHE A 1 109 ? -8.185 4.177 10.789 1.00 52.69 109 PHE A N 1
ATOM 916 C CA . PHE A 1 109 ? -8.003 4.974 12.008 1.00 52.69 109 PHE A CA 1
ATOM 917 C C . PHE A 1 109 ? -8.215 6.486 11.805 1.00 52.69 109 PHE A C 1
ATOM 919 O O . PHE A 1 109 ? -8.105 7.223 12.786 1.00 52.69 109 PHE A O 1
ATOM 926 N N . ASP A 1 110 ? -8.520 6.928 10.579 1.00 50.44 110 ASP A N 1
ATOM 927 C CA . ASP A 1 110 ? -8.924 8.307 10.240 1.00 50.44 110 ASP A CA 1
ATOM 928 C C . ASP A 1 110 ? -10.450 8.514 10.366 1.00 50.44 110 ASP A C 1
ATOM 930 O O . ASP A 1 110 ? -11.228 7.525 10.233 1.00 50.44 110 ASP A O 1
#

Foldseek 3Di:
DDQPADPPPRAGWDWDDDPNAIWTADPPPRDIDHDPVRVVVLVVVVVVVVVVVVVLVVLVVVLVVVCVVPVVVSCVVFDQDPVVRGTDRPSVVVCVVVVVDDDDSVVVSD